Protein AF-A0A3D4TA52-F1 (afdb_monomer)

Solvent-accessible surface area (backbone atoms only — not comparable to full-atom values): 3784 Å² total; per-residue (Å²): 110,74,75,55,54,56,55,48,52,51,58,52,46,49,36,74,76,39,99,64,78,38,68,45,67,47,83,62,81,50,95,88,76,74,49,70,67,58,58,51,52,53,53,48,55,41,47,74,72,74,52,82,62,78,43,84,46,69,67,107

pLDDT: mean 83.06, std 8.43, range [57.5, 91.75]

Mean predicted aligned error: 5.36 Å

Secondary structure (DSSP, 8-state):
-HHHHHHHHHHHHHHHHSS----EEE----TTT--HHHHHHHHHHHHHTT---S-EEE--

Nearest PDB structures (foldseek):
  5zdo-assembly1_A  TM=9.660E-01  e=4.225E-05  Thermus thermophilus HB8
  5zdl-assembly1_A  TM=9.674E-01  e=6.414E-05  Thermus thermophilus HB8
  4h3s-assembly1_A  TM=9.367E-01  e=6.367E-04  Saccharomyces cerevisiae S288C
  8uk6-assembly1_A  TM=9.531E-01  e=1.036E-03  Candida albicans
  7wrs-assembly1_A  TM=9.468E-01  e=8.951E-03  Gallus gallus

Structure (mmCIF, N/CA/C/O backbone):
data_AF-A0A3D4TA52-F1
#
_entry.id   AF-A0A3D4TA52-F1
#
loop_
_atom_site.group_PDB
_atom_site.id
_atom_site.type_symbol
_atom_site.label_atom_id
_atom_site.label_alt_id
_atom_site.label_comp_id
_atom_site.label_asym_id
_atom_site.label_entity_id
_atom_site.label_seq_id
_atom_site.pdbx_PDB_ins_code
_atom_site.Cartn_x
_atom_site.Cartn_y
_atom_site.Cartn_z
_atom_site.occupancy
_atom_site.B_iso_or_equiv
_atom_site.auth_seq_id
_atom_site.auth_comp_id
_atom_site.auth_asym_id
_atom_site.auth_atom_id
_atom_site.pdbx_PDB_model_num
ATOM 1 N N . HIS A 1 1 ? -4.761 2.546 -11.928 1.00 79.81 1 HIS A N 1
ATOM 2 C CA . HIS A 1 1 ? -6.002 2.764 -12.723 1.00 79.81 1 HIS A CA 1
ATOM 3 C C . HIS A 1 1 ? -7.257 2.532 -11.875 1.00 79.81 1 HIS A C 1
ATOM 5 O O . HIS A 1 1 ? -7.146 1.934 -10.810 1.00 79.81 1 HIS A O 1
ATOM 11 N N . ILE A 1 2 ? -8.458 2.909 -12.352 1.00 79.81 2 ILE A N 1
ATOM 12 C CA . ILE A 1 2 ? -9.710 2.869 -11.555 1.00 79.81 2 ILE A CA 1
ATOM 13 C C . ILE A 1 2 ? -10.051 1.486 -10.970 1.00 79.81 2 ILE A C 1
ATOM 15 O O . ILE A 1 2 ? -10.588 1.401 -9.872 1.00 79.81 2 ILE A O 1
ATOM 19 N N . GLY A 1 3 ? -9.662 0.395 -11.641 1.00 79.88 3 GLY A N 1
ATOM 20 C CA . GLY A 1 3 ? -9.807 -0.960 -11.090 1.00 79.88 3 GLY A CA 1
ATOM 21 C C . GLY A 1 3 ? -9.135 -1.155 -9.719 1.00 79.88 3 GLY A C 1
ATOM 22 O O . GLY A 1 3 ? -9.690 -1.834 -8.862 1.00 79.88 3 GLY A O 1
ATOM 23 N N . HIS A 1 4 ? -7.996 -0.499 -9.460 1.00 80.94 4 HIS A N 1
ATOM 24 C CA . HIS A 1 4 ? -7.313 -0.581 -8.163 1.00 80.94 4 HIS A CA 1
ATOM 25 C C . HIS A 1 4 ? -8.057 0.187 -7.067 1.00 80.94 4 HIS A C 1
ATOM 27 O O . HIS A 1 4 ? -8.099 -0.277 -5.931 1.00 80.94 4 HIS A O 1
ATOM 33 N N . ALA A 1 5 ? -8.727 1.293 -7.411 1.00 82.75 5 ALA A N 1
ATOM 34 C CA . ALA A 1 5 ? -9.516 2.073 -6.459 1.00 82.75 5 ALA A CA 1
ATOM 35 C C . ALA A 1 5 ? -10.627 1.235 -5.806 1.00 82.75 5 ALA A C 1
ATOM 37 O O . ALA A 1 5 ? -10.879 1.367 -4.612 1.00 82.75 5 ALA A O 1
ATOM 38 N N . SER A 1 6 ? -11.256 0.323 -6.558 1.00 85.50 6 SER A N 1
ATOM 39 C CA . SER A 1 6 ? -12.278 -0.575 -6.007 1.00 85.50 6 SER A CA 1
ATOM 40 C C . SER A 1 6 ? -11.707 -1.505 -4.931 1.00 85.50 6 SER A C 1
ATOM 42 O O . SER A 1 6 ? -12.288 -1.620 -3.850 1.00 85.50 6 SER A O 1
ATOM 44 N N . SER A 1 7 ? -10.547 -2.115 -5.192 1.00 85.81 7 SER A N 1
ATOM 45 C CA . SER A 1 7 ? -9.879 -3.005 -4.234 1.00 85.81 7 SER A CA 1
ATOM 46 C C . SER A 1 7 ? -9.385 -2.252 -2.995 1.00 85.81 7 SER A C 1
ATOM 48 O O . SER A 1 7 ? -9.558 -2.728 -1.872 1.00 85.81 7 SER A O 1
ATOM 50 N N . ILE A 1 8 ? -8.834 -1.047 -3.180 1.00 86.50 8 ILE A N 1
ATOM 51 C CA . ILE A 1 8 ? -8.391 -0.170 -2.087 1.00 86.50 8 ILE A CA 1
ATOM 52 C C . ILE A 1 8 ? -9.586 0.191 -1.197 1.00 86.50 8 ILE A C 1
ATOM 54 O O . ILE A 1 8 ? -9.580 -0.096 -0.001 1.00 86.50 8 ILE A O 1
ATOM 58 N N . CYS A 1 9 ? -10.661 0.735 -1.771 1.00 86.75 9 CYS A N 1
ATOM 59 C CA . CYS A 1 9 ? -11.847 1.112 -1.004 1.00 86.75 9 CYS A CA 1
ATOM 60 C C . CYS A 1 9 ? -12.468 -0.070 -0.251 1.00 86.75 9 CYS A C 1
ATOM 62 O O . CYS A 1 9 ? -12.939 0.108 0.871 1.00 86.75 9 CYS A O 1
ATOM 64 N N . LEU A 1 10 ? -12.457 -1.273 -0.835 1.00 87.81 10 LEU A N 1
ATOM 65 C CA . LEU A 1 10 ? -12.962 -2.471 -0.171 1.00 87.81 10 LEU A CA 1
ATOM 66 C C . LEU A 1 10 ? -12.090 -2.857 1.032 1.00 87.81 10 LEU A C 1
ATOM 68 O O . LEU A 1 10 ? -12.597 -2.926 2.150 1.00 87.81 10 LEU A O 1
ATOM 72 N N . ASN A 1 11 ? -10.790 -3.079 0.821 1.00 86.81 11 ASN A N 1
ATOM 73 C CA . ASN A 1 11 ? -9.888 -3.553 1.875 1.00 86.81 11 ASN A CA 1
ATOM 74 C C . ASN A 1 11 ? -9.767 -2.533 3.013 1.00 86.81 11 ASN A C 1
ATOM 76 O O . ASN A 1 11 ? -10.026 -2.855 4.173 1.00 86.81 11 ASN A O 1
ATOM 80 N N . PHE A 1 12 ? -9.476 -1.274 2.678 1.00 85.94 12 PHE A N 1
ATOM 81 C CA . PHE A 1 12 ? -9.333 -0.227 3.684 1.00 85.94 12 PHE A CA 1
ATOM 82 C C . PHE A 1 12 ? -10.681 0.176 4.308 1.00 85.94 12 PHE A C 1
ATOM 84 O O . PHE A 1 12 ? -10.738 0.533 5.490 1.00 85.94 12 PHE A O 1
ATOM 91 N N . GLY A 1 13 ? -11.783 0.081 3.556 1.00 86.31 13 GLY A N 1
ATOM 92 C CA . GLY A 1 13 ? -13.134 0.345 4.053 1.00 86.31 13 GLY A CA 1
ATOM 93 C C . GLY A 1 13 ? -13.611 -0.682 5.081 1.00 86.31 13 GLY A C 1
ATOM 94 O O . GLY A 1 13 ? -14.255 -0.306 6.064 1.00 86.31 13 GLY A O 1
ATOM 95 N N . ILE A 1 14 ? -13.241 -1.958 4.923 1.00 87.38 14 ILE A N 1
ATOM 96 C CA . ILE A 1 14 ? -13.537 -3.001 5.918 1.00 87.38 14 ILE A CA 1
ATOM 97 C C . ILE A 1 14 ? -12.872 -2.659 7.254 1.00 87.38 14 ILE A C 1
A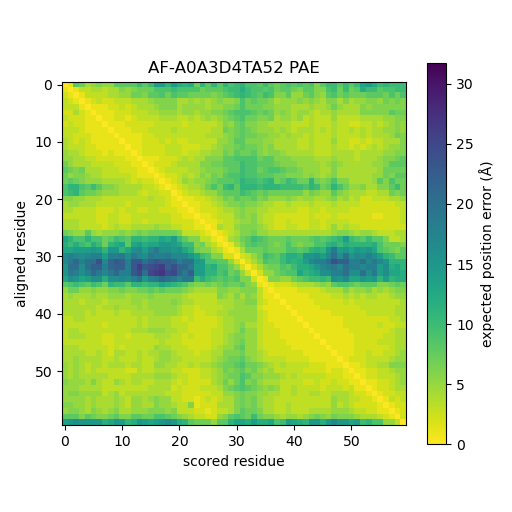TOM 99 O O . ILE A 1 14 ? -13.539 -2.696 8.285 1.00 87.38 14 ILE A O 1
ATOM 103 N N . THR A 1 15 ? -11.610 -2.228 7.250 1.00 84.69 15 THR A N 1
ATOM 104 C CA . THR A 1 15 ? -10.907 -1.819 8.479 1.00 84.69 15 THR A CA 1
ATOM 105 C C . THR A 1 15 ? -11.388 -0.507 9.091 1.00 84.69 15 THR A C 1
ATOM 107 O O . THR A 1 15 ? -11.155 -0.274 10.272 1.00 84.69 15 THR A O 1
ATOM 110 N N . LYS A 1 16 ? -12.102 0.344 8.340 1.00 81.25 16 LYS A N 1
ATOM 111 C CA . LYS A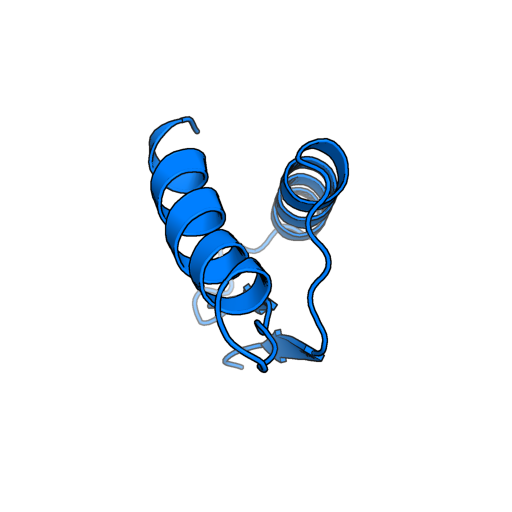 1 16 ? -12.825 1.485 8.933 1.00 81.25 16 LYS A CA 1
ATOM 112 C C . LYS A 1 16 ? -14.101 1.041 9.654 1.00 81.25 16 LYS A C 1
ATOM 114 O O . LYS A 1 16 ? -14.507 1.676 10.622 1.00 81.25 16 LYS A O 1
ATOM 119 N N . LYS A 1 17 ? -14.749 -0.030 9.183 1.00 86.12 17 LYS A N 1
ATOM 120 C CA . LYS A 1 17 ? -16.007 -0.542 9.747 1.00 86.12 17 LYS A CA 1
ATOM 121 C C . LYS A 1 17 ? -15.795 -1.519 10.905 1.00 86.12 17 LYS A C 1
ATOM 123 O O . LYS A 1 17 ? -16.625 -1.575 11.809 1.00 86.12 17 LYS A O 1
ATOM 128 N N . TYR A 1 18 ? -14.713 -2.286 10.872 1.00 87.38 18 TYR A N 1
ATOM 129 C CA . TYR A 1 18 ? -14.386 -3.293 11.875 1.00 87.38 18 TYR A CA 1
ATOM 130 C C . TYR A 1 18 ? -13.015 -2.996 12.485 1.00 87.38 18 TYR A C 1
ATOM 132 O O . TYR A 1 18 ? -12.099 -2.652 11.740 1.00 87.38 18 TYR A O 1
ATOM 140 N N . PRO A 1 19 ? -12.844 -3.147 13.811 1.00 83.19 19 PRO A N 1
ATOM 141 C CA . PRO A 1 19 ? -11.559 -2.921 14.462 1.00 83.19 19 PRO A CA 1
ATOM 142 C C . PRO A 1 19 ? -10.499 -3.859 13.872 1.00 83.19 19 PRO A C 1
ATOM 144 O O . PRO A 1 19 ? -10.563 -5.076 14.034 1.00 83.19 19 PRO A O 1
ATOM 147 N N . GLY A 1 20 ? -9.537 -3.276 13.161 1.00 85.62 20 GLY A N 1
ATOM 148 C CA . GLY A 1 20 ? -8.501 -3.996 12.433 1.00 85.62 20 GLY A CA 1
ATOM 149 C C . GLY A 1 20 ? -7.497 -3.042 11.795 1.00 85.62 20 GLY A C 1
ATOM 150 O O . GLY A 1 20 ? -7.502 -1.842 12.061 1.00 85.62 20 GLY A O 1
ATOM 151 N N . TYR A 1 21 ? -6.615 -3.585 10.964 1.00 88.12 21 TYR A N 1
ATOM 152 C CA . TYR A 1 21 ? -5.628 -2.812 10.217 1.00 88.12 21 TYR A CA 1
ATOM 153 C C . TYR A 1 21 ? -5.413 -3.422 8.835 1.00 88.12 21 TYR A C 1
ATOM 155 O O . TYR A 1 21 ? -5.591 -4.625 8.649 1.00 88.12 21 TYR A O 1
ATOM 163 N N . THR A 1 22 ? -5.047 -2.579 7.874 1.00 91.25 22 THR A N 1
ATOM 164 C CA . THR A 1 22 ? -4.748 -2.993 6.502 1.00 91.25 22 THR A CA 1
ATOM 165 C C . THR A 1 22 ? -3.254 -2.827 6.254 1.00 91.25 22 THR A C 1
ATOM 167 O O . THR A 1 22 ? -2.659 -1.827 6.663 1.00 91.25 22 THR A O 1
ATOM 170 N N . ASN A 1 23 ? -2.645 -3.823 5.614 1.00 90.69 23 ASN A N 1
ATOM 171 C CA . ASN A 1 23 ? -1.254 -3.773 5.173 1.00 90.69 23 ASN A CA 1
ATOM 172 C C . ASN A 1 23 ? -1.205 -3.379 3.699 1.00 90.69 23 ASN A C 1
ATOM 174 O O . ASN A 1 23 ? -2.047 -3.820 2.916 1.00 90.69 23 ASN A O 1
ATOM 178 N N . LEU A 1 24 ? -0.196 -2.599 3.327 1.00 90.44 24 LEU A N 1
ATOM 179 C CA . LEU A 1 24 ? 0.136 -2.348 1.933 1.00 90.44 24 LEU A CA 1
ATOM 180 C C . LEU A 1 24 ? 1.278 -3.287 1.559 1.00 90.44 24 LEU A C 1
ATOM 182 O O . LEU A 1 24 ? 2.374 -3.163 2.102 1.00 90.44 24 LEU A O 1
ATOM 186 N N . ARG A 1 25 ? 1.003 -4.259 0.685 1.00 89.44 25 ARG A N 1
ATOM 187 C CA . ARG A 1 25 ? 2.012 -5.201 0.199 1.00 89.44 25 ARG A CA 1
ATOM 188 C C . ARG A 1 25 ? 2.284 -4.954 -1.275 1.00 89.44 25 ARG A C 1
ATOM 190 O O . ARG A 1 25 ? 1.351 -5.023 -2.074 1.00 89.44 25 ARG A O 1
ATOM 197 N N . PHE A 1 26 ? 3.543 -4.722 -1.613 1.00 85.56 26 PHE A N 1
ATOM 198 C CA . PHE A 1 26 ? 4.016 -4.728 -2.989 1.00 85.56 26 PHE A CA 1
ATOM 199 C C . PHE A 1 26 ? 4.388 -6.160 -3.365 1.00 85.56 26 PHE A C 1
ATOM 201 O O . PHE A 1 26 ? 5.068 -6.848 -2.608 1.00 85.56 26 PHE A O 1
ATOM 208 N N . ASP A 1 27 ? 3.850 -6.638 -4.483 1.00 80.38 27 ASP A N 1
ATOM 209 C CA . ASP A 1 27 ? 4.197 -7.947 -5.033 1.00 80.38 27 ASP A CA 1
ATOM 210 C C . ASP A 1 27 ? 5.350 -7.751 -6.021 1.00 80.38 27 ASP A C 1
ATOM 212 O O . ASP A 1 27 ? 5.145 -7.597 -7.224 1.00 80.38 27 ASP A O 1
ATOM 216 N N . ASP A 1 28 ? 6.549 -7.631 -5.458 1.00 73.69 28 ASP A N 1
ATOM 217 C CA . ASP A 1 28 ? 7.808 -7.274 -6.114 1.00 73.69 28 ASP A CA 1
ATOM 218 C C . ASP A 1 28 ? 8.614 -8.523 -6.525 1.00 73.69 28 ASP A C 1
ATOM 220 O O . ASP A 1 28 ? 9.809 -8.672 -6.278 1.00 73.69 28 ASP A O 1
ATOM 224 N N . THR A 1 29 ? 7.927 -9.482 -7.144 1.00 73.00 29 THR A N 1
ATOM 225 C CA . THR A 1 29 ? 8.539 -10.730 -7.621 1.00 73.00 29 THR A CA 1
ATOM 226 C C . THR A 1 29 ? 9.104 -10.629 -9.045 1.00 73.00 29 THR A C 1
ATOM 228 O O . THR A 1 29 ? 9.645 -11.612 -9.559 1.00 73.00 29 THR A O 1
ATOM 231 N N . ASN A 1 30 ? 9.004 -9.464 -9.701 1.00 65.19 30 ASN A N 1
ATOM 232 C CA . ASN A 1 30 ? 9.341 -9.265 -11.111 1.00 65.19 30 ASN A CA 1
ATOM 233 C C . ASN A 1 30 ? 10.387 -8.143 -11.296 1.00 65.19 30 ASN A C 1
ATOM 235 O O . ASN A 1 30 ? 10.034 -6.993 -11.580 1.00 65.19 30 ASN A O 1
ATOM 239 N N . PRO A 1 31 ? 11.691 -8.481 -11.311 1.00 61.72 31 PRO A N 1
ATOM 240 C CA . PRO A 1 31 ? 12.797 -7.512 -11.292 1.00 61.72 31 PRO A CA 1
ATOM 241 C C . PRO A 1 31 ? 12.952 -6.654 -12.564 1.00 61.72 31 PRO A C 1
ATOM 243 O O . PRO A 1 31 ? 13.894 -5.877 -12.676 1.00 61.72 31 PRO A O 1
ATOM 246 N N . THR A 1 32 ? 12.079 -6.810 -13.564 1.00 57.50 32 THR A N 1
ATOM 247 C CA . THR A 1 32 ? 12.157 -6.112 -14.865 1.00 57.50 32 THR A CA 1
ATOM 248 C C . THR A 1 32 ? 11.191 -4.938 -15.008 1.00 57.50 32 THR A C 1
ATOM 250 O O . THR A 1 32 ? 11.343 -4.155 -15.941 1.00 57.50 32 THR A O 1
ATOM 253 N N . THR A 1 33 ? 10.219 -4.795 -14.108 1.00 59.34 33 THR A N 1
ATOM 254 C CA . THR A 1 33 ? 9.168 -3.757 -14.178 1.00 59.34 33 THR A CA 1
ATOM 255 C C . THR A 1 33 ? 9.000 -2.979 -12.871 1.00 59.34 33 THR A C 1
ATOM 257 O O . THR A 1 33 ? 8.094 -2.159 -12.745 1.00 59.34 33 THR A O 1
ATOM 260 N N . GLU A 1 34 ? 9.861 -3.238 -11.888 1.00 59.84 34 GLU A N 1
ATOM 261 C CA . GLU A 1 34 ? 9.837 -2.596 -10.575 1.00 59.84 34 GLU A CA 1
ATOM 262 C C . GLU A 1 34 ? 10.607 -1.285 -10.598 1.00 59.84 34 GLU A C 1
ATOM 264 O O . GLU A 1 34 ? 11.781 -1.192 -10.244 1.00 59.84 34 GLU A O 1
ATOM 269 N N . GLU A 1 35 ? 9.918 -0.241 -11.032 1.00 68.25 35 GLU A N 1
ATOM 270 C CA . GLU A 1 35 ? 10.390 1.122 -10.853 1.00 68.25 35 GLU A CA 1
ATOM 271 C C . GLU A 1 35 ? 9.812 1.662 -9.541 1.00 68.25 35 GLU A C 1
ATOM 273 O O . GLU A 1 35 ? 8.603 1.592 -9.299 1.00 68.25 35 GLU A O 1
ATOM 278 N N . THR A 1 36 ? 10.673 2.232 -8.693 1.00 76.38 36 THR A N 1
ATOM 279 C CA . THR A 1 36 ? 10.297 2.924 -7.445 1.00 76.38 36 THR A CA 1
ATOM 280 C C . THR A 1 36 ? 9.164 3.934 -7.662 1.00 76.38 36 THR A C 1
ATOM 282 O O . THR A 1 36 ? 8.350 4.163 -6.772 1.00 76.38 36 THR A O 1
ATOM 285 N N . GLU A 1 37 ? 9.069 4.497 -8.867 1.00 79.00 37 GLU A N 1
ATOM 286 C CA . GLU A 1 37 ? 8.002 5.403 -9.289 1.00 79.00 37 GLU A CA 1
ATOM 287 C C . GLU A 1 37 ? 6.596 4.793 -9.149 1.00 79.00 37 GLU A C 1
ATOM 289 O O . GLU A 1 37 ? 5.688 5.464 -8.659 1.00 79.00 37 GLU A O 1
ATOM 294 N N . TYR A 1 38 ? 6.402 3.511 -9.484 1.00 80.19 38 TYR A N 1
ATOM 295 C CA . TYR A 1 38 ? 5.094 2.858 -9.340 1.00 80.19 38 TYR A CA 1
ATOM 296 C C . TYR A 1 38 ? 4.719 2.646 -7.874 1.00 80.19 38 TYR A C 1
ATOM 298 O O . TYR A 1 38 ? 3.565 2.841 -7.491 1.00 80.19 38 TYR A O 1
ATOM 306 N N . VAL A 1 39 ? 5.695 2.264 -7.047 1.00 84.25 39 VAL A N 1
ATOM 307 C CA . VAL A 1 39 ? 5.512 2.071 -5.602 1.00 84.25 39 VAL A CA 1
ATOM 308 C C . VAL A 1 39 ? 5.080 3.383 -4.952 1.00 84.25 39 VAL A C 1
ATOM 310 O O . VAL A 1 39 ? 4.092 3.415 -4.216 1.00 84.25 39 VAL A O 1
ATOM 313 N N . GLU A 1 40 ? 5.771 4.475 -5.268 1.00 86.19 40 GLU A N 1
ATOM 314 C CA . GLU A 1 40 ? 5.459 5.793 -4.720 1.00 86.19 40 GLU A CA 1
ATOM 315 C C . GLU A 1 40 ? 4.126 6.341 -5.248 1.00 86.19 40 GLU A C 1
ATOM 317 O O . GLU A 1 40 ? 3.321 6.831 -4.455 1.00 86.19 40 GLU A O 1
ATOM 322 N N . SER A 1 41 ? 3.813 6.151 -6.535 1.00 87.81 41 SE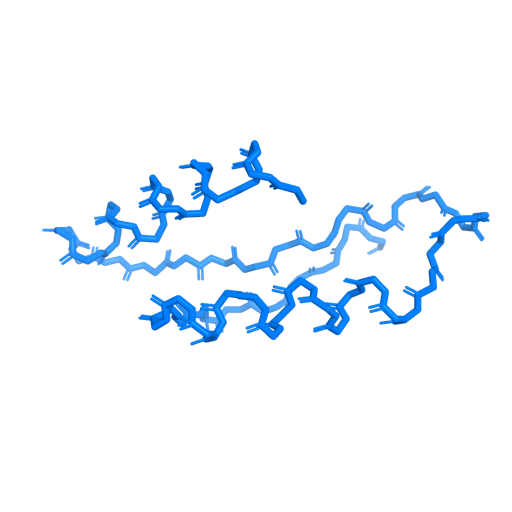R A N 1
ATOM 323 C CA . SER A 1 41 ? 2.511 6.535 -7.100 1.00 87.81 41 SER A CA 1
ATOM 324 C C . SER A 1 41 ? 1.344 5.802 -6.423 1.00 87.81 41 SER A C 1
ATOM 326 O O . SER A 1 41 ? 0.337 6.423 -6.081 1.00 87.81 41 SER A O 1
ATO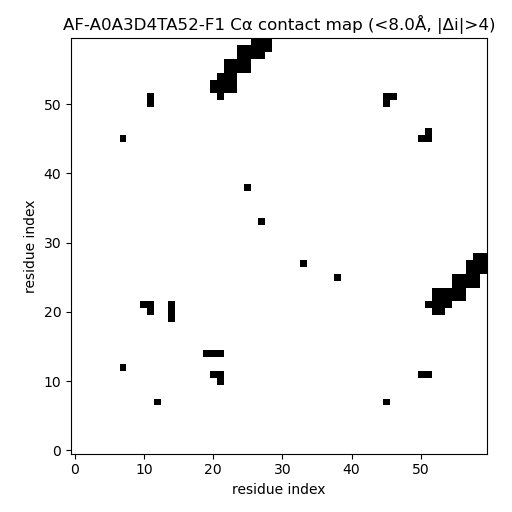M 328 N N . ILE A 1 42 ? 1.482 4.500 -6.143 1.00 87.25 42 ILE A N 1
ATOM 329 C CA . ILE A 1 42 ? 0.452 3.725 -5.429 1.00 87.25 42 ILE A CA 1
ATOM 330 C C . ILE A 1 42 ? 0.264 4.245 -3.996 1.00 87.25 42 ILE A C 1
ATOM 332 O O . ILE A 1 42 ? -0.869 4.347 -3.516 1.00 87.25 42 ILE A O 1
ATOM 336 N N . LYS A 1 43 ? 1.353 4.587 -3.297 1.00 89.25 43 LYS A N 1
ATOM 337 C CA . LYS A 1 43 ? 1.286 5.165 -1.944 1.00 89.25 43 LYS A CA 1
ATOM 338 C C . LYS A 1 43 ? 0.587 6.521 -1.948 1.00 89.25 43 LYS A C 1
ATOM 340 O O . LYS A 1 43 ? -0.216 6.787 -1.051 1.00 89.25 43 LYS A O 1
ATOM 345 N N . GLU A 1 44 ? 0.887 7.364 -2.931 1.00 90.88 44 GLU A N 1
ATOM 346 C CA . GLU A 1 44 ? 0.274 8.682 -3.081 1.00 90.88 44 GLU A CA 1
ATOM 347 C C . GLU A 1 44 ? -1.231 8.571 -3.346 1.00 90.88 44 GLU A C 1
ATOM 349 O O . GLU A 1 44 ? -2.011 9.205 -2.635 1.00 90.88 44 GL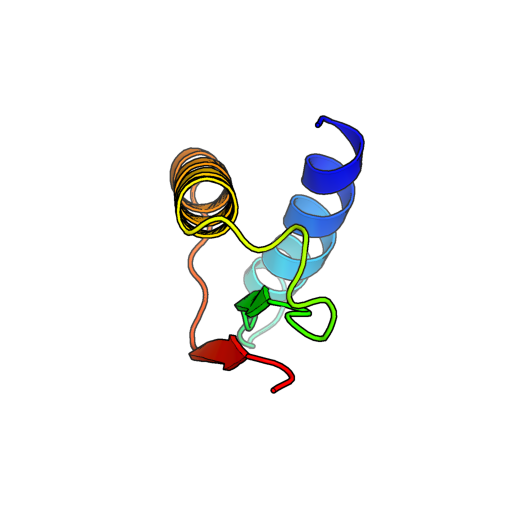U A O 1
ATOM 354 N N . ASP A 1 45 ? -1.653 7.687 -4.254 1.00 90.38 45 ASP A N 1
ATOM 355 C CA . ASP A 1 45 ? -3.067 7.428 -4.549 1.00 90.38 45 ASP A CA 1
ATOM 356 C C . ASP A 1 45 ? -3.849 6.997 -3.293 1.00 90.38 45 ASP A C 1
ATOM 358 O O . ASP A 1 45 ? -4.937 7.508 -3.010 1.00 90.38 45 ASP A O 1
ATOM 362 N N . ILE A 1 46 ? -3.292 6.076 -2.496 1.00 89.25 46 ILE A N 1
ATOM 363 C CA . ILE A 1 46 ? -3.937 5.581 -1.267 1.00 89.25 46 ILE A CA 1
ATOM 364 C C . ILE A 1 46 ? -4.064 6.701 -0.224 1.00 89.25 46 ILE A C 1
ATOM 366 O O . ILE A 1 46 ? -5.115 6.839 0.413 1.00 89.25 46 ILE A O 1
ATOM 370 N N . ARG A 1 47 ? -3.025 7.532 -0.068 1.00 89.94 47 ARG A N 1
ATOM 371 C CA . ARG A 1 47 ? -3.051 8.690 0.840 1.00 89.94 47 ARG A CA 1
ATOM 372 C C . ARG A 1 47 ? -4.030 9.759 0.370 1.00 89.94 47 ARG A C 1
ATOM 374 O O . ARG A 1 47 ? -4.773 10.293 1.190 1.00 89.94 47 ARG A O 1
ATOM 381 N N . TRP A 1 48 ? -4.076 10.035 -0.931 1.00 90.06 48 TRP A N 1
ATOM 382 C CA . TRP A 1 48 ? -5.023 10.973 -1.535 1.00 90.06 48 TRP A CA 1
ATOM 383 C C . TRP A 1 48 ? -6.476 10.551 -1.281 1.00 90.06 48 TRP A C 1
ATOM 385 O O . TRP A 1 48 ? -7.338 11.387 -1.013 1.00 90.06 48 TRP A O 1
ATOM 395 N N . MET A 1 49 ? -6.737 9.242 -1.247 1.00 85.88 49 MET A N 1
ATOM 396 C CA . MET A 1 49 ? -8.035 8.673 -0.876 1.00 85.88 49 MET A CA 1
ATOM 397 C C . MET A 1 49 ? -8.352 8.710 0.633 1.00 85.88 49 MET A C 1
ATOM 399 O O . MET A 1 49 ? -9.446 8.312 1.042 1.00 85.88 49 MET A O 1
ATOM 403 N N . GLY A 1 50 ? -7.436 9.186 1.482 1.00 88.12 50 GLY A N 1
ATOM 404 C CA . GLY A 1 50 ? -7.639 9.279 2.931 1.00 88.12 50 GLY A CA 1
ATOM 405 C C . GLY A 1 50 ? -7.608 7.920 3.637 1.00 88.12 50 GLY A C 1
ATOM 406 O O . GLY A 1 50 ? -8.361 7.685 4.597 1.00 88.12 50 GLY A O 1
ATOM 407 N N . PHE A 1 51 ? -6.788 7.002 3.125 1.00 88.19 51 PHE A N 1
ATOM 408 C CA . PHE A 1 51 ? -6.514 5.712 3.739 1.00 88.19 51 PHE A CA 1
ATOM 409 C C . PHE A 1 51 ? -5.076 5.648 4.253 1.00 88.19 51 PHE A C 1
ATOM 411 O O . PHE A 1 51 ? -4.151 6.186 3.650 1.00 88.19 51 PHE A O 1
ATOM 418 N N . GLU A 1 52 ? -4.899 4.948 5.370 1.00 87.69 52 GLU A N 1
ATOM 419 C CA . GLU A 1 52 ? -3.600 4.687 5.982 1.00 87.69 52 GLU A CA 1
ATOM 420 C C . GLU A 1 52 ? -3.425 3.178 6.143 1.00 87.69 52 GLU A C 1
ATOM 422 O O . GLU A 1 52 ? -4.373 2.458 6.474 1.00 87.69 52 GLU A O 1
ATOM 427 N N . TRP A 1 53 ? -2.210 2.693 5.897 1.00 91.75 53 TRP A N 1
ATOM 428 C CA . TRP A 1 53 ? -1.819 1.307 6.134 1.00 91.75 53 TRP A CA 1
ATOM 429 C C . TRP A 1 53 ? -0.905 1.222 7.352 1.00 91.75 53 TRP A C 1
ATOM 431 O O . TRP A 1 53 ? -0.178 2.159 7.673 1.00 91.75 53 TRP A O 1
ATOM 441 N N . LYS A 1 54 ? -0.936 0.078 8.037 1.00 90.81 54 LYS A N 1
ATOM 442 C CA . LYS A 1 54 ? -0.150 -0.126 9.261 1.00 90.81 54 LYS A CA 1
ATOM 443 C C . LYS A 1 54 ? 1.257 -0.637 8.979 1.00 90.81 54 LYS A C 1
ATOM 445 O O . LYS A 1 54 ? 2.207 -0.223 9.636 1.00 90.81 54 LYS A O 1
ATOM 450 N N . HIS A 1 55 ? 1.376 -1.552 8.024 1.00 90.56 55 HIS A N 1
ATOM 451 C CA . HIS A 1 55 ? 2.648 -2.140 7.630 1.00 90.56 55 HIS A CA 1
ATOM 452 C C . HIS A 1 55 ? 2.804 -2.050 6.118 1.00 90.56 55 HIS A C 1
ATOM 454 O O . HIS A 1 55 ? 1.869 -2.358 5.375 1.00 90.56 55 HIS A O 1
ATOM 460 N N . GLU A 1 56 ? 3.981 -1.603 5.698 1.00 89.50 56 GLU A N 1
ATOM 461 C CA . GLU A 1 56 ? 4.454 -1.684 4.323 1.00 89.50 56 GLU A CA 1
ATOM 462 C C . GLU A 1 56 ? 5.286 -2.960 4.194 1.00 89.50 56 GLU A C 1
ATOM 464 O O . GLU A 1 56 ? 6.210 -3.172 4.979 1.00 89.50 56 GLU A O 1
ATOM 469 N N . LEU A 1 57 ? 4.902 -3.840 3.273 1.00 87.81 57 LEU A N 1
ATOM 470 C CA . LEU A 1 57 ? 5.499 -5.159 3.093 1.00 87.81 57 LEU A CA 1
ATOM 471 C C . LEU A 1 57 ? 5.885 -5.369 1.629 1.00 87.81 57 LEU A C 1
ATOM 473 O O . LEU A 1 57 ? 5.226 -4.856 0.726 1.00 87.81 57 LEU A O 1
ATOM 477 N N . TYR A 1 58 ? 6.909 -6.184 1.427 1.00 84.75 58 TYR A N 1
ATOM 478 C CA . TYR A 1 58 ? 7.412 -6.610 0.128 1.00 84.75 58 TYR A CA 1
ATOM 479 C C . TYR A 1 58 ? 7.350 -8.143 0.085 1.00 84.75 58 TYR A C 1
ATOM 481 O O . TYR A 1 58 ? 7.378 -8.792 1.136 1.00 84.75 58 TYR A O 1
ATOM 489 N N . ALA A 1 59 ? 7.113 -8.707 -1.092 1.00 81.50 59 ALA A N 1
ATOM 490 C CA . ALA A 1 59 ? 7.024 -10.146 -1.310 1.00 81.50 59 ALA A CA 1
ATOM 491 C C . ALA A 1 59 ? 8.401 -10.799 -1.538 1.00 81.50 59 ALA A C 1
ATOM 493 O O . ALA A 1 59 ? 8.484 -12.025 -1.421 1.00 81.50 59 ALA A O 1
ATOM 494 N N . SER A 1 60 ? 9.433 -10.005 -1.851 1.00 71.81 60 SER A N 1
ATOM 495 C CA . SER A 1 60 ? 10.830 -10.431 -2.027 1.00 71.81 60 SER A CA 1
ATOM 496 C C . SER A 1 60 ? 11.535 -10.958 -0.771 1.00 71.81 60 SER A C 1
ATOM 498 O O . SER A 1 60 ? 11.134 -10.631 0.373 1.00 71.81 60 SER A O 1
#

Foldseek 3Di:
DVVVVVVLCVQQVVCVVDVDFAEAEDAPPDVPPDDVVVVVVVVVVSVVVVGDGDYYYYPD

Sequence (60 aa):
HIGHASSICLNFGITKKYPGYTNLRFDDTNPTTEETEYVESIKEDIRWMGFEWKHELYAS

Radius of gyration: 12.14 Å; Cα contacts (8 Å, |Δi|>4): 47; chains: 1; bounding box: 29×22×29 Å

=== Feature glossary ===
The record interleaves many kinds of information about one protein. Here is each kind framed as the question it answers.

Q: What does the local fold look like, residue by residue?
A: The Foldseek 3Di string encodes local tertiary geometry as a 20-letter alphabet — one character per residue — derived from the relative positions of nearby Cα atoms. Unlike the amino-acid sequence, 3Di is a direct function of the 3D structure, so two proteins with the same fold have similar 3Di strings even at low sequence identity.

Q: Which residues are in helices, strands, or loops?
A: The SS8 string is DSSP's per-residue secondary-structure call. α-helix (H) means an i→i+4 H-bond ladder; β-strand (E) means the residue participates in a β-sheet; 3₁₀ (G) and π (I) are tighter and wider helices; T/S are turns/bends; '-' is loop.

Q: How big and how compact is the whole molecule?
A: Radius of gyration (Rg) is the root-mean-square distance of Cα atoms from their centroid — a single number for overall size and compactness. A globular domain of N residues has Rg ≈ 2.2·N^0.38 Å; an extended or disordered chain has a much larger Rg. The Cα contact count is the number of residue pairs whose Cα at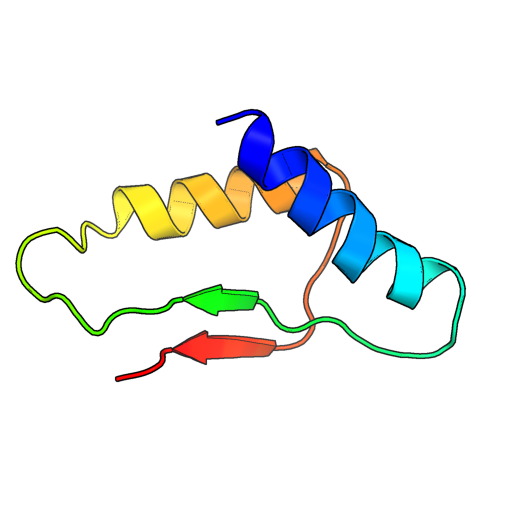oms are within 8 Å and are more than four positions apart in sequence — a standard proxy for tertiary packing density. The bounding box is the smallest axis-aligned box enclosing all Cα atoms.

Q: Where is each backbone atom in 3D?
A: Structure coordinates are given as an mmCIF _atom_site loop: one row per atom with element, residue name, chain id, sequence number, and x/y/z position in Å. Only the four main-chain atoms per residue are included here; side chains are omitted to keep the record compact.

Q: What is the ami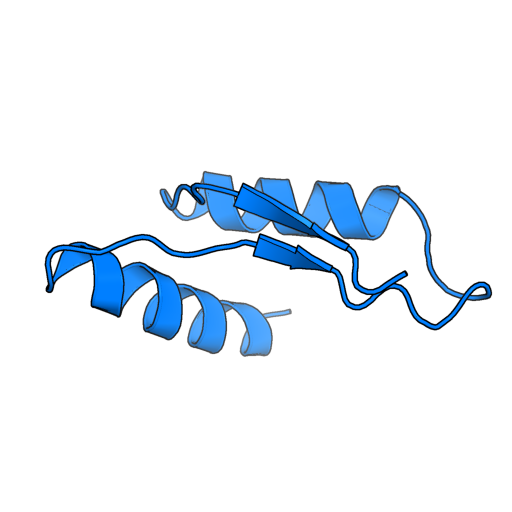no-acid chain?
A: Primary structure: the covalent order of the twenty standard amino acids along the backbone. Two proteins with the same sequence will (almost always) fold to the same structure; two with 30% identity often share a fold but not the details.

Q: What if only a Cα trace is available?
A: Three-state secondary structure (P-SEA) collapses the eight DSSP classes into helix (a), strand (b), and coil (c). P-SEA assigns these from Cα geometry alone — distances and angles — without requiring backbone oxygens, so it works on any Cα trace.

Q: What family and function is it annotated with?
A: Database cross-references. InterPro integrates a dozen domain/family signature databases into unified entries with residue-range hits. GO terms attach function/process/location labels with evidence codes. CATH codes position the fold in a four-level structural taxonomy. Organism is the NCBI-taxonomy species name.

Q: How confident is the AlphaFold model at each residue?
A: pLDDT is the predicted lDDT-Cα score: AlphaFold's confidence that the local environment of each residue (all inter-atomic distances within 15 Å) is correctly placed. It is a per-residue number between 0 and 100, with higher meaning more reliable.

Q: How mobile is each atom in the crystal?
A: B-factor (Debye–Waller factor) reflects atomic displacement in the crystal lattice. It is an experimental observable (units Å²), not a prediction; low values mean the atom is pinned down, high values mean it moves or is heterogeneous across the crystal.

Q: Which residues are buried vs exposed?
A: SASA measures how much of the protein is reachable by solvent. It is computed by rolling a water-sized probe over the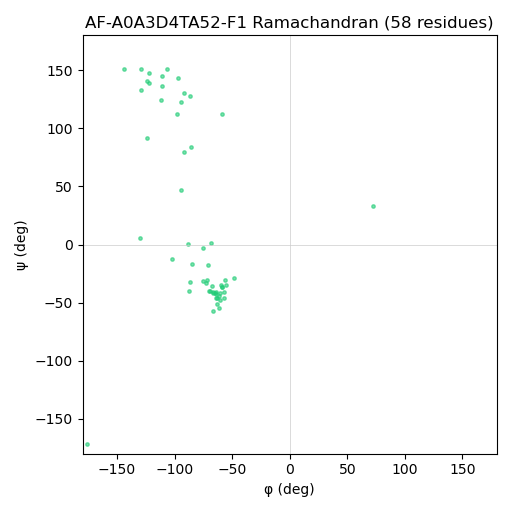 atomic surface and summing the exposed area (Å²). Per-residue SASA distinguishes core (buried, low SASA) from surface (exposed, high SASA) residues; total SASA is a whole-molecule size measure.

Q: What do the diagnostic plots show?
A: Plot images: a contact map (which residues are close in 3D, as an N×N binary image), a Ramachandran scatter (backbone torsion angles, revealing secondary-structure composition at a glance), and — for AlphaFold structures — a PAE heatmap (pairwise prediction confidence).

Q: What known structures does this most resemble?
A: The Foldseek neighbor list gives the closest experimentally determined structures in the PDB, ranked by structural alignment. TM-score near 1 means near-identical fold; near 0.3 means only rough topology match. This is how on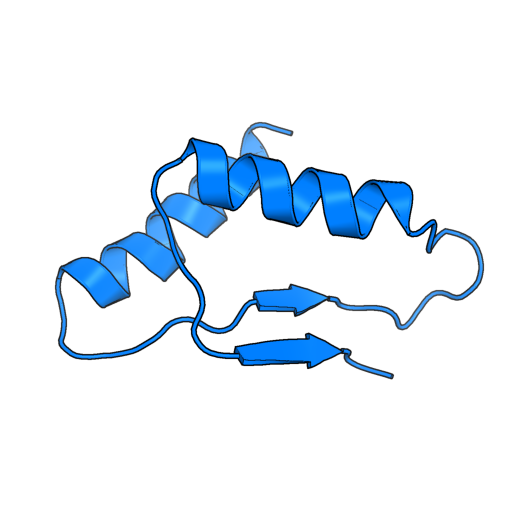e finds what a novel AlphaFold prediction most resembles in the solved-structure universe.

Q: Are the domains correctly placed relative to each other?
A: Predicted aligned error is AlphaFold's pairwise confidence. Unlike pLDDT (per-residue), PAE is per-residue-pair and captures whether two parts of the structure are correctly placed relative to each other. Units are ångströms of expected positional error.

Q: What do the rendered images show?
A: Structure images are PyMOL renders from six orthogonal camera directions. Cartoon representation draws helices as coils and strands as arrows; sticks shows the backbone as bonds; surface shows the solvent-excluded envelope. Rainbow coloring maps sequence position to hue (blue→red, N→C); chain coloring assigns a distinct color per polypeptide.

Q: What are the backbone torsion angles?
A: φ (phi) and ψ (psi) are the two rotatable backbone dihedrals per residue: φ is the C(i-1)–N–Cα–C torsion, ψ is the N–Cα–C–N(i+1) torsion, both in degrees on (−180°, 180°]. α-helical residues cluster near (−60°, −45°); β-strand residues near (−120°, +130°). A Ramachandran plot is simply a scatter of (φ, ψ) for every residue.